Protein AF-A0A8R1I963-F1 (afdb_monomer_lite)

InterPro domains:
  IPR053345 Ankyrin repeat-containing protein [PTHR22956] (1-151)

Structure (mmCIF, N/CA/C/O backbone):
data_AF-A0A8R1I963-F1
#
_entry.id   AF-A0A8R1I963-F1
#
loop_
_atom_site.group_PDB
_atom_site.id
_atom_site.type_symbol
_atom_site.label_atom_id
_atom_site.label_alt_id
_atom_site.label_comp_id
_atom_site.label_asym_id
_atom_site.label_entity_id
_atom_site.label_seq_id
_atom_site.pdbx_PDB_ins_code
_atom_site.Cartn_x
_atom_site.Cartn_y
_atom_site.Cartn_z
_atom_site.occupancy
_atom_site.B_iso_or_equiv
_atom_site.auth_seq_id
_atom_site.auth_comp_id
_atom_site.auth_asym_id
_atom_site.auth_atom_id
_atom_site.pdbx_PDB_model_num
ATOM 1 N N . MET A 1 1 ? -21.607 6.131 21.211 1.00 64.56 1 MET A N 1
ATOM 2 C CA . MET A 1 1 ? -21.978 7.440 21.804 1.00 64.56 1 MET A CA 1
ATOM 3 C C . MET A 1 1 ? -23.465 7.519 22.152 1.00 64.56 1 MET A C 1
ATOM 5 O O . MET A 1 1 ? -23.766 7.861 23.284 1.00 64.56 1 MET A O 1
ATOM 9 N N . THR A 1 2 ? -24.387 7.130 21.260 1.00 87.00 2 THR A N 1
ATOM 10 C CA . THR A 1 2 ? -25.841 7.092 21.541 1.00 87.00 2 THR A CA 1
ATOM 11 C C . THR A 1 2 ? -26.214 6.287 22.790 1.00 87.00 2 THR A C 1
ATOM 13 O O . THR A 1 2 ? -27.033 6.740 23.583 1.00 87.00 2 THR A O 1
ATOM 16 N N . ASP A 1 3 ? -25.586 5.132 23.014 1.00 86.56 3 ASP A N 1
ATOM 17 C CA . ASP A 1 3 ? -25.866 4.320 24.205 1.00 86.56 3 ASP A CA 1
ATOM 18 C C . ASP A 1 3 ? -25.259 4.917 25.479 1.00 86.56 3 ASP A C 1
ATOM 20 O O . ASP A 1 3 ? -25.891 4.874 26.530 1.00 86.56 3 ASP A O 1
ATOM 24 N N . CYS A 1 4 ? -24.103 5.582 25.382 1.00 88.31 4 CYS A N 1
ATOM 25 C CA . CYS A 1 4 ? -23.518 6.327 26.500 1.00 88.31 4 CYS A CA 1
ATOM 26 C C . CYS A 1 4 ? -24.381 7.533 26.906 1.00 88.31 4 CYS A C 1
ATOM 28 O O . CYS A 1 4 ? -24.434 7.872 28.083 1.00 88.31 4 CYS A O 1
ATOM 30 N N . LEU A 1 5 ? -25.096 8.154 25.957 1.00 91.50 5 LEU A N 1
ATOM 31 C CA . LEU A 1 5 ? -26.067 9.215 26.259 1.00 91.50 5 LEU A CA 1
ATOM 32 C C . LEU A 1 5 ? -27.267 8.687 27.062 1.00 91.50 5 LEU A C 1
ATOM 34 O O . LEU A 1 5 ? -27.847 9.429 27.847 1.00 91.50 5 LEU A O 1
ATOM 38 N N . LYS A 1 6 ? -27.633 7.411 26.884 1.00 92.81 6 LYS A N 1
ATOM 39 C CA . LYS A 1 6 ? -28.704 6.749 27.649 1.00 92.81 6 LYS A CA 1
ATOM 40 C C . LYS A 1 6 ? -28.205 6.198 28.985 1.00 92.81 6 LYS A C 1
ATOM 42 O O . LYS A 1 6 ? -28.935 6.220 29.970 1.00 92.81 6 LYS A O 1
ATOM 47 N N . ASN A 1 7 ? -26.976 5.688 29.017 1.00 91.88 7 ASN A N 1
ATOM 48 C CA . ASN A 1 7 ? -26.329 5.163 30.210 1.00 91.88 7 ASN A CA 1
ATOM 49 C C . ASN A 1 7 ? -24.828 5.507 30.198 1.00 91.88 7 ASN A C 1
ATOM 51 O O . ASN A 1 7 ? -24.046 4.796 29.559 1.00 91.88 7 ASN A O 1
ATOM 55 N N . PRO A 1 8 ? -24.404 6.539 30.949 1.00 89.81 8 PRO A N 1
ATOM 56 C CA . PRO A 1 8 ? -23.014 6.990 30.969 1.00 89.81 8 PRO A CA 1
ATOM 57 C C . PRO A 1 8 ? -22.001 5.907 31.358 1.00 89.81 8 PRO A C 1
ATOM 59 O O . PRO A 1 8 ? -20.873 5.942 30.880 1.00 89.81 8 PRO A O 1
ATOM 62 N N . LYS A 1 9 ? -22.397 4.902 32.156 1.00 91.56 9 LYS A N 1
ATOM 63 C CA . LYS A 1 9 ? -21.509 3.799 32.572 1.00 91.56 9 LYS A CA 1
ATOM 64 C C . LYS A 1 9 ? -21.071 2.900 31.413 1.00 91.56 9 LYS A C 1
ATOM 66 O O . LYS A 1 9 ? -20.092 2.179 31.540 1.00 91.56 9 LYS A O 1
ATOM 71 N N . LEU A 1 10 ? -21.771 2.935 30.274 1.00 89.69 10 LEU A N 1
ATOM 72 C CA . LEU A 1 10 ? -21.384 2.166 29.087 1.00 89.69 10 LEU A CA 1
ATOM 73 C C . LEU A 1 10 ? -20.101 2.680 28.428 1.00 89.69 10 LEU A C 1
ATOM 75 O O . LEU A 1 10 ? -19.555 1.983 27.579 1.00 89.69 10 LEU A O 1
ATOM 79 N N . ILE A 1 11 ? -19.588 3.847 28.835 1.00 88.00 11 ILE A N 1
ATOM 80 C CA . ILE A 1 11 ? -18.267 4.307 28.398 1.00 88.00 11 ILE A CA 1
ATOM 81 C C . ILE A 1 11 ? -17.142 3.362 28.845 1.00 88.00 11 ILE A C 1
ATOM 83 O O . ILE A 1 11 ? -16.167 3.215 28.125 1.00 88.00 11 ILE A O 1
ATOM 87 N N . GLU A 1 12 ? -17.310 2.662 29.972 1.00 88.56 12 GLU A N 1
ATOM 88 C CA . GLU A 1 12 ? -16.360 1.647 30.463 1.00 88.56 12 GLU A CA 1
ATOM 89 C C . GLU A 1 12 ? -16.416 0.339 29.654 1.00 88.56 12 GLU A C 1
ATOM 91 O O . GLU A 1 12 ? -15.662 -0.591 29.918 1.00 88.56 12 GLU A O 1
ATOM 96 N N . LYS A 1 13 ? -17.341 0.243 28.691 1.00 87.88 13 LYS A N 1
ATOM 97 C CA . LYS A 1 13 ? -17.562 -0.918 27.820 1.00 87.88 13 LYS A CA 1
ATOM 98 C C . LYS A 1 13 ? -17.415 -0.551 26.343 1.00 87.88 13 LYS A C 1
ATOM 100 O O . LYS A 1 13 ? -18.093 -1.128 25.488 1.00 87.88 13 LYS A O 1
ATOM 105 N N . ASP A 1 14 ? -16.577 0.439 26.052 1.00 83.00 14 ASP A N 1
ATOM 106 C CA . ASP A 1 14 ? -16.308 0.924 24.699 1.00 83.00 14 ASP A CA 1
ATOM 107 C C . ASP A 1 14 ? -15.774 -0.181 23.770 1.00 83.00 14 ASP A C 1
ATOM 109 O O . ASP A 1 14 ? -16.100 -0.187 22.583 1.00 83.00 14 ASP A O 1
ATOM 113 N N . GLU A 1 15 ? -15.061 -1.166 24.323 1.00 83.69 15 GLU A N 1
ATOM 114 C CA . G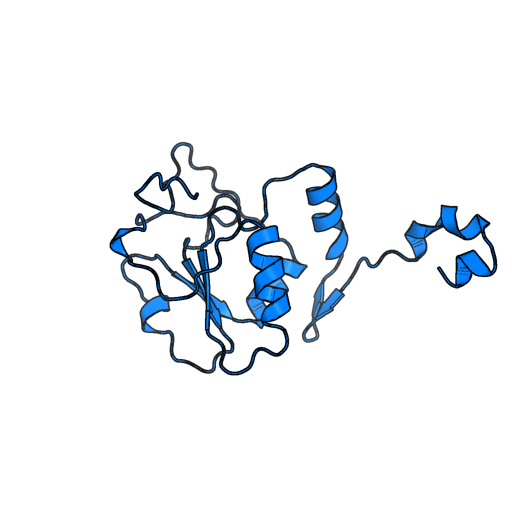LU A 1 15 ? -14.590 -2.370 23.631 1.00 83.69 15 GLU A CA 1
ATOM 115 C C . GLU A 1 15 ? -15.693 -3.107 22.855 1.00 83.69 15 GLU A C 1
ATOM 117 O O . GLU A 1 15 ? -15.449 -3.579 21.748 1.00 83.69 15 GLU A O 1
ATOM 122 N N . ASN A 1 16 ? -16.937 -3.116 23.351 1.00 85.38 16 ASN A N 1
ATOM 123 C CA . ASN A 1 16 ? -18.062 -3.782 22.679 1.00 85.38 16 ASN A CA 1
ATOM 124 C C . ASN A 1 16 ? -18.495 -3.092 21.377 1.00 85.38 16 ASN A C 1
ATOM 126 O O . ASN A 1 16 ? -19.251 -3.665 20.595 1.00 85.38 16 ASN A O 1
ATOM 130 N N . TYR A 1 17 ? -18.056 -1.853 21.158 1.00 86.00 17 TYR A N 1
ATOM 131 C CA . TYR A 1 17 ? -18.375 -1.058 19.974 1.00 86.00 17 TYR A CA 1
ATOM 132 C C . TYR A 1 17 ? -17.184 -0.936 19.021 1.00 86.00 17 TYR A C 1
ATOM 134 O O . TYR A 1 17 ? -17.274 -0.230 18.013 1.00 86.00 17 TYR A O 1
ATOM 142 N N . GLN A 1 18 ? -16.064 -1.598 19.324 1.00 85.25 18 GLN A N 1
ATOM 143 C CA . GLN A 1 18 ? -14.893 -1.565 18.466 1.00 85.25 18 GLN A CA 1
ATOM 144 C C . GLN A 1 18 ? -15.147 -2.351 17.179 1.00 85.25 18 GLN A C 1
ATOM 146 O O . GLN A 1 18 ? -15.616 -3.490 17.168 1.00 85.25 18 GLN A O 1
ATOM 151 N N . VAL A 1 19 ? -14.808 -1.726 16.053 1.00 90.62 19 VAL A N 1
ATOM 152 C CA . VAL A 1 19 ? -14.792 -2.409 14.762 1.00 90.62 19 VAL A CA 1
ATOM 153 C C . VAL A 1 19 ? -13.535 -3.269 14.713 1.00 90.62 19 VAL A C 1
ATOM 155 O O . VAL A 1 19 ? -12.426 -2.745 14.747 1.00 90.62 19 VAL A O 1
ATOM 158 N N . HIS A 1 20 ? -13.705 -4.585 14.611 1.00 90.06 20 HIS A N 1
ATOM 159 C CA . HIS A 1 20 ? -12.583 -5.521 14.476 1.00 90.06 20 HIS A CA 1
ATOM 160 C C . HIS A 1 20 ? -12.428 -6.045 13.050 1.00 90.06 20 HIS A C 1
ATOM 162 O O . HIS A 1 20 ? -11.309 -6.187 12.561 1.00 90.06 20 HIS A O 1
ATOM 168 N N . HIS A 1 21 ? -13.541 -6.324 12.374 1.00 94.25 21 HIS A N 1
ATOM 169 C CA . HIS A 1 21 ? -13.562 -6.935 11.048 1.00 94.25 21 HIS A CA 1
ATOM 170 C C . HIS A 1 21 ? -14.104 -5.946 10.022 1.00 94.25 21 HIS A C 1
ATOM 172 O O . HIS A 1 21 ? -15.030 -5.189 10.311 1.00 94.25 21 HIS A O 1
ATOM 178 N N . VAL A 1 22 ? -13.557 -5.983 8.810 1.00 96.00 22 VAL A N 1
ATOM 179 C CA . VAL A 1 22 ? -14.008 -5.139 7.700 1.00 96.00 22 VAL A CA 1
ATOM 180 C C . VAL A 1 22 ? -14.374 -6.039 6.530 1.00 96.00 22 VAL A C 1
ATOM 182 O O . VAL A 1 22 ? -13.594 -6.906 6.145 1.00 96.00 22 VAL A O 1
ATOM 185 N N . LYS A 1 23 ? -15.568 -5.855 5.960 1.00 96.75 23 LYS A N 1
ATOM 186 C CA . LYS A 1 23 ? -15.964 -6.529 4.720 1.00 96.75 23 LYS A CA 1
ATOM 187 C C . LYS A 1 23 ? -15.705 -5.595 3.545 1.00 96.75 23 LYS A C 1
ATOM 189 O O . LYS A 1 23 ? -16.280 -4.513 3.491 1.00 96.75 23 LYS A O 1
ATOM 194 N N . TYR A 1 24 ? -14.875 -6.027 2.604 1.00 95.19 24 TYR A N 1
ATOM 195 C CA . TYR A 1 24 ? -14.543 -5.274 1.399 1.00 95.19 24 TYR A CA 1
ATOM 196 C C . TYR A 1 24 ? -14.493 -6.214 0.194 1.00 95.19 24 TYR A C 1
ATOM 198 O O . TYR A 1 24 ? -13.932 -7.303 0.284 1.00 95.19 24 TYR A O 1
ATOM 206 N N . ASN A 1 25 ? -15.122 -5.811 -0.913 1.00 93.38 25 ASN A N 1
ATOM 207 C CA . ASN A 1 25 ? -15.207 -6.589 -2.154 1.00 93.38 25 ASN A CA 1
ATOM 208 C C . ASN A 1 25 ? -15.594 -8.072 -1.942 1.00 93.38 25 ASN A C 1
ATOM 210 O O . ASN A 1 25 ? -14.951 -8.990 -2.439 1.00 93.38 25 ASN A O 1
ATOM 214 N N . GLY A 1 26 ? -16.608 -8.322 -1.105 1.00 95.81 26 GLY A N 1
ATOM 215 C CA . GLY A 1 26 ? -17.071 -9.678 -0.778 1.00 95.81 26 GLY A CA 1
ATOM 216 C C . GLY A 1 26 ? -16.206 -10.454 0.227 1.00 95.81 26 GLY A C 1
ATOM 217 O O . GLY A 1 26 ? -16.695 -11.431 0.791 1.00 95.81 26 GLY A O 1
ATOM 218 N N . VAL A 1 27 ? -14.992 -9.993 0.533 1.00 96.50 27 VAL A N 1
ATOM 219 C CA . VAL A 1 27 ? -14.045 -10.643 1.452 1.00 96.50 27 VAL A CA 1
ATOM 220 C C . VAL A 1 27 ? -14.167 -10.057 2.861 1.00 96.50 27 VAL A C 1
ATOM 222 O O . VAL A 1 27 ? -14.235 -8.839 3.039 1.00 96.50 27 VAL A O 1
ATOM 225 N N . LEU A 1 28 ? -14.207 -10.923 3.878 1.00 97.19 28 LEU A N 1
ATOM 226 C CA . LEU A 1 28 ? -14.174 -10.525 5.288 1.00 97.19 28 LEU A CA 1
ATOM 227 C C . LEU A 1 28 ? -12.726 -10.513 5.792 1.00 97.19 28 LEU A C 1
ATOM 229 O O . LEU A 1 28 ? -12.148 -11.564 6.056 1.00 97.19 28 LEU A O 1
ATOM 233 N N . TYR A 1 29 ? -12.168 -9.322 5.978 1.00 97.00 29 TYR A N 1
ATOM 234 C CA . TYR A 1 29 ? -10.846 -9.120 6.560 1.00 97.00 29 TYR A CA 1
ATOM 235 C C . TYR A 1 29 ? -10.961 -9.183 8.075 1.00 97.00 29 TYR A C 1
ATOM 237 O O . TYR A 1 29 ? -11.473 -8.264 8.728 1.00 97.00 29 TYR A O 1
ATOM 245 N N . GLN A 1 30 ? -10.546 -10.316 8.636 1.00 94.25 30 GLN A N 1
ATOM 246 C CA . GLN A 1 30 ? -10.623 -10.514 10.068 1.00 94.25 30 GLN A CA 1
ATOM 247 C C . GLN A 1 30 ? -9.564 -9.688 10.787 1.00 94.25 30 GLN A C 1
ATOM 249 O O . GLN A 1 30 ? -8.409 -9.678 10.378 1.00 94.25 30 GLN A O 1
ATOM 254 N N . ASN A 1 31 ? -9.958 -9.037 11.885 1.00 91.56 31 ASN A N 1
ATOM 255 C CA . ASN A 1 31 ? -9.039 -8.271 12.715 1.00 91.56 31 ASN A CA 1
ATOM 256 C C . ASN A 1 31 ? -8.279 -7.175 11.936 1.00 91.56 31 ASN A C 1
ATOM 258 O O . ASN A 1 31 ? -7.123 -6.905 12.230 1.00 91.56 31 ASN A O 1
ATOM 262 N N . ALA A 1 32 ? -8.917 -6.540 10.949 1.00 95.19 32 ALA A N 1
ATOM 263 C CA . ALA A 1 32 ? -8.291 -5.531 10.094 1.00 95.19 32 ALA A CA 1
ATOM 264 C C . ALA A 1 32 ? -7.862 -4.266 10.864 1.00 95.19 32 ALA A C 1
ATOM 266 O O . ALA A 1 32 ? -6.932 -3.582 10.458 1.00 95.19 32 ALA A O 1
ATOM 267 N N . VAL A 1 33 ? -8.514 -3.941 11.987 1.00 93.69 33 VAL A N 1
ATOM 268 C CA . VAL A 1 33 ? -8.281 -2.678 12.719 1.00 93.69 33 VAL A CA 1
ATOM 269 C C . VAL A 1 33 ? -7.180 -2.796 13.780 1.00 93.69 33 VAL A C 1
ATOM 271 O O . VAL A 1 33 ? -6.343 -1.905 13.916 1.00 93.69 33 VAL A O 1
ATOM 274 N N . LEU A 1 34 ? -7.136 -3.902 14.528 1.00 92.38 34 LEU A N 1
ATOM 275 C CA . LEU A 1 34 ? -6.223 -4.058 15.667 1.00 92.38 34 LEU A CA 1
ATOM 276 C C . LEU A 1 34 ? -4.727 -3.948 15.304 1.00 92.38 34 LEU A C 1
ATOM 278 O O . LEU A 1 34 ? -3.995 -3.332 16.083 1.00 92.38 34 LEU A O 1
ATOM 282 N N . PRO A 1 35 ? -4.230 -4.499 14.173 1.00 94.00 35 PRO A N 1
ATOM 283 C CA . PRO A 1 35 ? -2.840 -4.334 13.755 1.00 94.00 35 PRO A CA 1
ATOM 284 C C . PRO A 1 35 ? -2.453 -2.865 13.580 1.00 94.00 35 PRO A C 1
ATOM 286 O O . PRO A 1 35 ? -1.385 -2.462 14.040 1.00 94.00 35 PRO A O 1
ATOM 289 N N . TRP A 1 36 ? -3.337 -2.051 12.994 1.00 94.44 36 TRP A N 1
ATOM 290 C CA . TRP A 1 36 ? -3.125 -0.611 12.849 1.00 94.44 36 TRP A CA 1
ATOM 291 C C . TRP A 1 36 ? -3.098 0.098 14.198 1.00 94.44 36 TRP A C 1
ATOM 293 O O . TRP A 1 36 ? -2.153 0.834 14.474 1.00 94.44 36 TRP A O 1
ATOM 303 N N . THR A 1 37 ? -4.067 -0.174 15.078 1.00 91.75 37 THR A N 1
ATOM 304 C CA . THR A 1 37 ? -4.102 0.413 16.428 1.00 91.75 37 THR A CA 1
ATOM 305 C C . THR A 1 37 ? -2.835 0.085 17.217 1.00 91.75 37 THR A C 1
ATOM 307 O O . THR A 1 37 ? -2.244 0.963 17.839 1.00 91.75 37 THR A O 1
ATOM 310 N N . ARG A 1 38 ? -2.364 -1.167 17.150 1.00 92.88 38 ARG A N 1
ATOM 311 C CA . ARG A 1 38 ? -1.118 -1.596 17.802 1.00 92.88 38 ARG A CA 1
ATOM 312 C C . ARG A 1 38 ? 0.111 -0.918 17.206 1.00 92.88 38 ARG A C 1
ATOM 314 O O . ARG A 1 38 ? 0.994 -0.528 17.964 1.00 92.88 38 ARG A O 1
ATOM 321 N N . ALA A 1 39 ? 0.180 -0.789 15.882 1.00 93.81 39 ALA A N 1
ATOM 322 C CA . ALA A 1 39 ? 1.286 -0.113 15.211 1.00 93.81 39 ALA A CA 1
ATOM 323 C C . ALA A 1 39 ? 1.365 1.364 15.622 1.00 93.81 39 ALA A C 1
ATOM 325 O O . ALA A 1 39 ? 2.433 1.827 16.012 1.00 93.81 39 ALA A O 1
ATOM 326 N N . MET A 1 40 ? 0.228 2.067 15.629 1.00 90.62 40 MET A N 1
ATOM 327 C CA . MET A 1 40 ? 0.152 3.460 16.078 1.00 90.62 40 MET A CA 1
ATOM 328 C C . MET A 1 40 ? 0.532 3.605 17.555 1.00 90.62 40 MET A C 1
ATOM 330 O O . MET A 1 40 ? 1.369 4.436 17.889 1.00 90.62 40 MET A O 1
ATOM 334 N N . ALA A 1 41 ? -0.014 2.759 18.437 1.00 93.19 41 ALA A N 1
ATOM 335 C CA . ALA A 1 41 ? 0.273 2.809 19.873 1.00 93.19 41 ALA A CA 1
ATOM 336 C C . ALA A 1 41 ? 1.752 2.550 20.206 1.00 93.19 41 ALA A C 1
ATOM 338 O O . ALA A 1 41 ? 2.260 3.061 21.200 1.00 93.19 41 ALA A O 1
ATOM 339 N N . LYS A 1 42 ? 2.447 1.758 19.382 1.00 94.81 42 LYS A N 1
ATOM 340 C CA . LYS A 1 42 ? 3.875 1.454 19.544 1.00 94.81 42 LYS A CA 1
ATOM 341 C C . LYS A 1 42 ? 4.803 2.441 18.832 1.00 94.81 42 LYS A C 1
ATOM 343 O O . LYS A 1 42 ? 6.011 2.247 18.899 1.00 94.81 42 LYS A O 1
ATOM 348 N N . GLY A 1 43 ? 4.269 3.442 18.125 1.00 91.62 43 GLY A N 1
ATOM 349 C CA . GLY A 1 43 ? 5.079 4.320 17.277 1.00 91.62 43 GLY A CA 1
ATOM 350 C C . GLY A 1 43 ? 5.865 3.539 16.219 1.00 91.62 43 GLY A C 1
ATOM 351 O O . GLY A 1 43 ? 7.031 3.832 15.972 1.00 91.62 43 GLY A O 1
ATOM 352 N N . ALA A 1 44 ? 5.259 2.488 15.656 1.00 94.44 44 ALA A N 1
ATOM 353 C CA . ALA A 1 44 ? 5.912 1.649 14.660 1.00 94.44 44 ALA A CA 1
ATOM 354 C C . ALA A 1 44 ? 6.264 2.451 13.398 1.00 94.44 44 ALA A C 1
ATOM 356 O O . ALA A 1 44 ? 5.605 3.442 13.076 1.00 94.44 44 ALA A O 1
ATOM 357 N N . MET A 1 45 ? 7.269 1.973 12.659 1.00 93.81 45 MET A N 1
ATOM 358 C CA . MET A 1 45 ? 7.651 2.537 11.365 1.00 93.81 45 MET A CA 1
ATOM 359 C C . MET A 1 45 ? 6.424 2.677 10.441 1.00 93.81 45 MET A C 1
ATOM 361 O O . MET A 1 45 ? 5.584 1.764 10.415 1.00 93.81 45 MET A O 1
ATOM 365 N N . PRO A 1 46 ? 6.308 3.789 9.687 1.00 95.69 46 PRO A N 1
ATOM 366 C CA . PRO A 1 46 ? 5.244 3.963 8.709 1.00 95.69 46 PRO A CA 1
ATOM 367 C C . PRO A 1 46 ? 5.187 2.786 7.731 1.00 95.69 46 PRO A C 1
ATOM 369 O O . PRO A 1 46 ? 6.210 2.337 7.223 1.00 95.69 46 PRO A O 1
ATOM 372 N N . TYR A 1 47 ? 3.981 2.266 7.501 1.00 97.38 47 TYR A N 1
ATOM 373 C CA . TYR A 1 47 ? 3.767 0.997 6.801 1.00 97.38 47 TYR A CA 1
ATOM 374 C C . TYR A 1 47 ? 4.339 0.980 5.376 1.00 97.38 47 TYR A C 1
ATOM 376 O O . TYR A 1 47 ? 4.928 -0.011 4.978 1.00 97.38 47 TYR A O 1
ATOM 384 N N . LEU A 1 48 ? 4.233 2.094 4.651 1.00 96.81 48 LEU A N 1
ATOM 385 C CA . LEU A 1 48 ? 4.703 2.257 3.274 1.00 96.81 48 LEU A CA 1
ATOM 386 C C . LEU A 1 48 ? 6.027 3.044 3.198 1.00 96.81 48 LEU A C 1
ATOM 388 O O . LEU A 1 48 ? 6.318 3.675 2.182 1.00 96.81 48 LEU A O 1
ATOM 392 N N . GLN A 1 49 ? 6.826 3.051 4.270 1.00 94.50 49 GLN A N 1
ATOM 393 C CA . GLN A 1 49 ? 8.128 3.720 4.282 1.00 94.50 49 GLN A CA 1
ATOM 394 C C . GLN A 1 49 ? 9.026 3.196 3.148 1.00 94.50 49 GLN A C 1
ATOM 396 O O . GLN A 1 49 ? 9.279 1.996 3.047 1.00 94.50 49 GLN A O 1
ATOM 401 N N . GLY A 1 50 ? 9.550 4.111 2.325 1.00 93.00 50 GLY A N 1
ATOM 402 C CA . GLY A 1 50 ? 10.409 3.778 1.180 1.00 93.00 50 GLY A CA 1
ATOM 403 C C . GLY A 1 50 ? 9.654 3.367 -0.090 1.00 93.00 50 GLY A C 1
ATOM 404 O O . GLY A 1 50 ? 10.290 2.961 -1.059 1.00 93.00 50 GLY A O 1
ATOM 405 N N . VAL A 1 51 ? 8.322 3.479 -0.098 1.00 96.81 51 VAL A N 1
ATOM 406 C CA . VAL A 1 51 ? 7.477 3.257 -1.277 1.00 96.81 51 VAL A CA 1
ATOM 407 C C . VAL A 1 51 ? 7.175 4.590 -1.969 1.00 96.81 51 VAL A C 1
ATOM 409 O O . VAL A 1 51 ? 6.812 5.573 -1.320 1.00 96.81 51 VAL A O 1
ATOM 412 N N . TYR A 1 52 ? 7.263 4.609 -3.297 1.00 97.38 52 TYR A N 1
ATOM 413 C CA . TYR A 1 52 ? 6.920 5.748 -4.147 1.00 97.38 52 TYR A CA 1
ATOM 414 C C . TYR A 1 52 ? 5.702 5.387 -4.987 1.00 97.38 52 TYR A C 1
ATOM 416 O O . TYR A 1 52 ? 5.777 4.501 -5.830 1.00 97.38 52 TYR A O 1
ATOM 424 N N . ILE A 1 53 ? 4.565 6.036 -4.753 1.00 97.75 53 ILE A N 1
ATOM 425 C CA . ILE A 1 53 ? 3.285 5.633 -5.338 1.00 97.75 53 ILE A CA 1
ATOM 426 C C . ILE A 1 53 ? 2.871 6.587 -6.446 1.00 97.75 53 ILE A C 1
ATOM 428 O O . ILE A 1 53 ? 2.703 7.777 -6.201 1.00 97.75 53 ILE A O 1
ATOM 432 N N . LEU A 1 54 ? 2.607 6.047 -7.631 1.00 96.12 54 LEU A N 1
ATOM 433 C CA . LEU A 1 54 ? 1.871 6.714 -8.696 1.00 96.12 54 LEU A CA 1
ATOM 434 C C . LEU A 1 54 ? 0.466 6.107 -8.795 1.00 96.12 54 LEU A C 1
ATOM 436 O O . LEU A 1 54 ? 0.311 4.891 -8.900 1.00 96.12 54 LEU A O 1
ATOM 440 N N . VAL A 1 55 ? -0.565 6.951 -8.784 1.00 95.50 55 VAL A N 1
ATOM 441 C CA . VAL A 1 55 ? -1.960 6.519 -8.962 1.00 95.50 55 VAL A CA 1
ATOM 442 C C . VAL A 1 55 ? -2.382 6.778 -10.405 1.00 95.50 55 VAL A C 1
ATOM 444 O O . VAL A 1 55 ? -2.372 7.918 -10.862 1.00 95.50 55 VAL A O 1
ATOM 447 N N . VAL A 1 56 ? -2.762 5.717 -11.114 1.00 94.12 56 VAL A N 1
ATOM 448 C CA . VAL A 1 56 ? -3.104 5.720 -12.540 1.00 94.12 56 VAL A CA 1
ATOM 449 C C . VAL A 1 56 ? -4.515 5.154 -12.706 1.00 94.12 56 VAL A C 1
ATOM 451 O O . VAL A 1 56 ? -4.706 3.959 -12.912 1.00 94.12 56 VAL A O 1
ATOM 454 N N . MET A 1 57 ? -5.521 6.018 -12.556 1.00 92.94 57 MET A N 1
ATOM 455 C CA . MET A 1 57 ? -6.941 5.648 -12.617 1.00 92.94 57 MET A CA 1
ATOM 456 C C . MET A 1 57 ? -7.730 6.699 -13.395 1.00 92.94 57 MET A C 1
ATOM 458 O O . MET A 1 57 ? -7.527 7.894 -13.182 1.00 92.94 57 MET A O 1
ATOM 462 N N . GLN A 1 58 ? -8.650 6.274 -14.264 1.00 87.81 58 GLN A N 1
ATOM 463 C CA . GLN A 1 58 ? -9.542 7.192 -14.979 1.00 87.81 58 GLN A CA 1
ATOM 464 C C . GLN A 1 58 ? -10.646 7.726 -14.064 1.00 87.81 58 GLN A C 1
ATOM 466 O O . GLN A 1 58 ? -10.991 8.903 -14.139 1.00 87.81 58 GLN A O 1
ATOM 471 N N . ASN A 1 59 ? -11.185 6.875 -13.185 1.00 85.69 59 ASN A N 1
ATOM 472 C CA . ASN A 1 59 ? -12.272 7.231 -12.276 1.00 85.69 59 ASN A CA 1
ATOM 473 C C . ASN A 1 59 ? -11.954 6.786 -10.843 1.00 85.69 59 ASN A C 1
ATOM 475 O O . ASN A 1 59 ? -12.185 5.639 -10.482 1.00 85.69 59 ASN A O 1
ATOM 479 N N . CYS A 1 60 ? -11.491 7.714 -10.001 1.00 89.56 60 CYS A N 1
ATOM 480 C CA . CYS A 1 60 ? -11.247 7.460 -8.578 1.00 89.56 60 CYS A CA 1
ATOM 481 C C . CYS A 1 60 ? -12.032 8.457 -7.712 1.00 89.56 60 CYS A C 1
ATOM 483 O O . CYS A 1 60 ? -11.572 9.564 -7.424 1.00 89.56 60 CYS A O 1
ATOM 485 N N . SER A 1 61 ? -13.234 8.066 -7.276 1.00 91.38 61 SER A N 1
ATOM 486 C CA . SER A 1 61 ? -14.150 8.931 -6.505 1.00 91.38 61 SER A CA 1
ATOM 487 C C . SER A 1 61 ? -13.607 9.352 -5.135 1.00 91.38 61 SER A C 1
ATOM 489 O O . SER A 1 61 ? -14.095 10.308 -4.537 1.00 91.38 61 SER A O 1
ATOM 491 N N . TYR A 1 62 ? -12.582 8.659 -4.644 1.00 91.00 62 TYR A N 1
ATOM 492 C CA . TYR A 1 62 ? -11.950 8.891 -3.350 1.00 91.00 62 TYR A CA 1
ATOM 493 C C . TYR A 1 62 ? -10.459 9.241 -3.489 1.00 91.00 62 TYR A C 1
ATOM 495 O O . TYR A 1 62 ? -9.694 9.093 -2.534 1.00 91.00 62 TYR A O 1
ATOM 503 N N . PHE A 1 63 ? -10.031 9.757 -4.647 1.00 91.06 63 PHE A N 1
ATOM 504 C CA . PHE A 1 63 ? -8.641 10.157 -4.887 1.00 91.06 63 PHE A CA 1
ATOM 505 C C . PHE A 1 63 ? -8.100 11.102 -3.804 1.00 91.06 63 PHE A C 1
ATOM 507 O O . PHE A 1 63 ? -7.014 10.883 -3.274 1.00 91.06 63 PHE A O 1
ATOM 514 N N . THR A 1 64 ? -8.888 12.094 -3.376 1.00 92.56 64 THR A N 1
ATOM 515 C CA . THR A 1 64 ? -8.513 13.005 -2.280 1.00 92.56 64 THR A CA 1
ATOM 516 C C . THR A 1 64 ? -8.207 12.258 -0.978 1.00 92.56 64 THR A C 1
ATOM 518 O O . THR A 1 64 ? -7.329 12.661 -0.217 1.00 92.56 64 THR A O 1
ATOM 521 N N . THR A 1 65 ? -8.894 11.148 -0.711 1.00 93.50 65 THR A N 1
ATOM 522 C CA . THR A 1 65 ? -8.612 10.292 0.445 1.00 93.50 65 THR A CA 1
ATOM 523 C C . THR A 1 65 ? -7.269 9.583 0.282 1.00 93.50 65 THR A C 1
ATOM 525 O O . THR A 1 65 ? -6.472 9.595 1.218 1.00 93.50 65 THR A O 1
ATOM 528 N N . LEU A 1 66 ? -6.970 9.032 -0.902 1.00 91.44 66 LEU A N 1
ATOM 529 C CA . LEU A 1 66 ? -5.673 8.401 -1.187 1.00 91.44 66 LEU A CA 1
ATOM 530 C C . LEU A 1 66 ? -4.513 9.387 -1.032 1.00 91.44 66 LEU A C 1
ATOM 532 O O . LEU A 1 66 ? -3.546 9.070 -0.342 1.00 91.44 66 LEU A O 1
ATOM 536 N N . VAL A 1 67 ? -4.651 10.600 -1.577 1.00 91.88 67 VAL A N 1
ATOM 537 C CA . VAL A 1 67 ? -3.649 11.676 -1.465 1.00 91.88 67 VAL A CA 1
ATOM 538 C C . VAL A 1 67 ? -3.319 12.002 -0.007 1.00 91.88 67 VAL A C 1
ATOM 540 O O . VAL A 1 67 ? -2.184 12.333 0.312 1.00 91.88 67 VAL A O 1
ATOM 543 N N . ASN A 1 68 ? -4.293 11.871 0.895 1.00 93.62 68 ASN A N 1
ATOM 544 C CA . ASN A 1 68 ? -4.098 12.128 2.318 1.00 93.62 68 ASN A CA 1
ATOM 545 C C . ASN A 1 68 ? -3.585 10.912 3.101 1.00 93.62 68 ASN A C 1
ATOM 547 O O . ASN A 1 68 ? -2.892 11.086 4.102 1.00 93.62 68 ASN A O 1
ATOM 551 N N . ILE A 1 69 ? -3.961 9.691 2.708 1.00 94.38 69 ILE A N 1
ATOM 552 C CA . ILE A 1 69 ? -3.585 8.464 3.424 1.00 94.38 69 ILE A CA 1
ATOM 553 C C . ILE A 1 69 ? -2.172 8.020 3.050 1.00 94.38 69 ILE A C 1
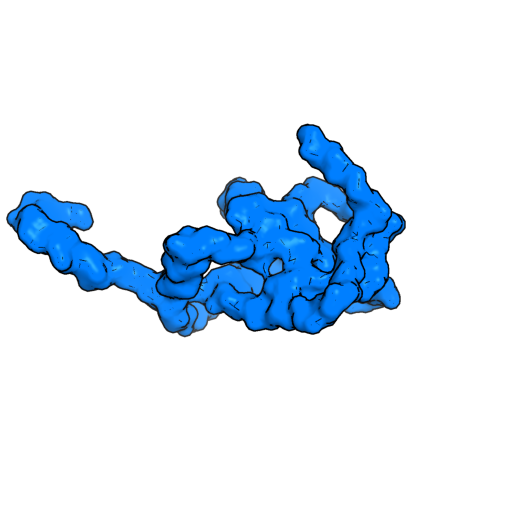ATOM 555 O O . ILE A 1 69 ? -1.404 7.678 3.943 1.00 94.38 69 ILE A O 1
ATOM 559 N N . ILE A 1 70 ? -1.810 8.057 1.765 1.00 95.88 70 ILE A N 1
ATOM 560 C CA . ILE A 1 70 ? -0.516 7.565 1.265 1.00 95.88 70 ILE A CA 1
ATOM 561 C C . ILE A 1 70 ? 0.669 8.214 2.012 1.00 95.88 70 ILE A C 1
ATOM 563 O O . ILE A 1 70 ? 1.465 7.468 2.591 1.00 95.88 70 ILE A O 1
ATOM 567 N N . PRO A 1 71 ? 0.751 9.556 2.144 1.00 96.00 71 PRO A N 1
ATOM 568 C CA . PRO A 1 71 ? 1.831 10.195 2.899 1.00 96.00 71 PRO A CA 1
ATOM 569 C C . PRO A 1 71 ? 1.793 9.891 4.398 1.00 96.00 71 PRO A C 1
ATOM 571 O O . PRO A 1 71 ? 2.836 9.715 5.021 1.00 96.00 71 PRO A O 1
ATOM 574 N N . LYS A 1 72 ? 0.600 9.761 4.998 1.00 94.56 72 LYS A N 1
ATOM 575 C CA . LYS A 1 72 ? 0.459 9.383 6.420 1.00 94.56 72 LYS A CA 1
ATOM 576 C C . LYS A 1 72 ? 0.948 7.965 6.704 1.00 94.56 72 LYS A C 1
ATOM 578 O O . LYS A 1 72 ? 1.306 7.660 7.837 1.00 94.56 72 LYS A O 1
ATOM 583 N N . LEU A 1 73 ? 0.953 7.108 5.688 1.00 96.00 73 LEU A N 1
ATOM 584 C CA . LEU A 1 73 ? 1.522 5.770 5.754 1.00 96.00 73 LEU A CA 1
ATOM 585 C C . LEU A 1 73 ? 3.025 5.744 5.434 1.00 96.00 73 LEU A C 1
ATOM 587 O O . LEU A 1 73 ? 3.616 4.674 5.530 1.00 96.00 73 LEU A O 1
ATOM 591 N N . GLY A 1 74 ? 3.650 6.886 5.122 1.00 95.50 74 GLY A N 1
ATOM 592 C CA . GLY A 1 74 ? 5.095 7.029 4.900 1.00 95.50 74 GLY A CA 1
ATOM 593 C C . GLY A 1 74 ? 5.558 6.893 3.451 1.00 95.50 74 GLY A C 1
ATOM 594 O O . GLY A 1 74 ? 6.758 6.947 3.198 1.00 95.50 74 GLY A O 1
ATOM 595 N N . ALA A 1 75 ? 4.632 6.727 2.506 1.00 97.25 75 ALA A N 1
ATOM 596 C CA . ALA A 1 75 ? 4.961 6.696 1.088 1.00 97.25 75 ALA A CA 1
ATOM 597 C C . ALA A 1 75 ? 5.067 8.105 0.495 1.00 97.25 75 ALA A C 1
ATOM 599 O O . ALA A 1 75 ? 4.372 9.034 0.914 1.00 97.25 75 ALA A O 1
ATOM 600 N N . VAL A 1 76 ? 5.876 8.241 -0.552 1.00 96.25 76 VAL A N 1
ATOM 601 C CA . VAL A 1 76 ? 5.926 9.450 -1.379 1.00 96.25 76 VAL A CA 1
ATOM 602 C C . VAL A 1 76 ? 4.886 9.320 -2.484 1.00 96.25 76 VAL A C 1
ATOM 604 O O . VAL A 1 76 ? 4.959 8.405 -3.301 1.00 96.25 76 VAL A O 1
ATOM 607 N N . LEU A 1 77 ? 3.914 10.232 -2.531 1.00 96.19 77 LEU A N 1
ATOM 608 C CA . LEU A 1 77 ? 2.975 10.298 -3.648 1.00 96.19 77 LEU A CA 1
ATOM 609 C C . LEU A 1 77 ? 3.625 11.031 -4.827 1.00 96.19 77 LEU A C 1
ATOM 611 O O . LEU A 1 77 ? 3.958 12.210 -4.729 1.00 96.19 77 LEU A O 1
ATOM 615 N N . LEU A 1 78 ? 3.760 10.336 -5.948 1.00 95.19 78 LEU A N 1
ATOM 616 C CA . LEU A 1 78 ? 4.253 10.869 -7.207 1.00 95.19 78 LEU A CA 1
ATOM 617 C C . LEU A 1 78 ? 3.100 11.502 -7.993 1.00 95.19 78 LEU A C 1
ATOM 619 O O . LEU A 1 78 ? 2.042 10.898 -8.167 1.00 95.19 78 LEU A O 1
ATOM 623 N N . THR A 1 79 ? 3.308 12.719 -8.492 1.00 90.56 79 THR A N 1
ATOM 624 C CA . THR A 1 79 ? 2.342 13.419 -9.357 1.00 90.56 79 THR A CA 1
ATOM 625 C C . THR A 1 79 ? 2.506 13.054 -10.832 1.00 90.56 79 THR A C 1
ATOM 627 O O . THR A 1 79 ? 1.564 13.191 -11.610 1.00 90.56 79 THR A O 1
ATOM 630 N N . THR A 1 80 ? 3.690 12.577 -11.216 1.00 90.88 80 THR A N 1
ATOM 631 C CA . THR A 1 80 ? 4.044 12.132 -12.568 1.00 90.88 80 THR A CA 1
ATOM 632 C C . THR A 1 80 ? 4.985 10.932 -12.496 1.00 90.88 80 THR A C 1
ATOM 634 O O . THR A 1 80 ? 5.548 10.635 -11.441 1.00 90.88 80 THR A O 1
ATOM 637 N N . MET A 1 81 ? 5.186 10.246 -13.625 1.00 89.75 81 MET A N 1
ATOM 638 C CA . MET A 1 81 ? 6.221 9.213 -13.718 1.00 89.75 81 MET A CA 1
ATOM 639 C C . MET A 1 81 ? 7.594 9.807 -13.364 1.00 89.75 81 MET A C 1
ATOM 641 O O . MET A 1 81 ? 7.938 10.872 -13.888 1.00 89.75 81 MET A O 1
ATOM 645 N N . PRO A 1 82 ? 8.367 9.156 -12.480 1.00 88.19 82 PRO A N 1
ATOM 646 C CA . PRO A 1 82 ? 9.657 9.670 -12.056 1.00 88.19 82 PRO A CA 1
ATOM 647 C C . PRO A 1 82 ? 10.745 9.363 -13.093 1.00 88.19 82 PRO A C 1
ATOM 649 O O . PRO A 1 82 ? 10.590 8.478 -13.938 1.00 88.19 82 PRO A O 1
ATOM 652 N N . SER A 1 83 ? 11.878 10.063 -12.995 1.00 88.50 83 SER A N 1
ATOM 653 C CA . SER A 1 83 ? 13.083 9.677 -13.733 1.00 88.50 83 SER A CA 1
ATOM 654 C C . SER A 1 83 ? 13.642 8.373 -13.166 1.00 88.50 83 SER A C 1
ATOM 656 O O . SER A 1 83 ? 13.920 8.283 -11.971 1.00 88.50 83 SER A O 1
ATOM 658 N N . LEU A 1 84 ? 13.828 7.364 -14.019 1.00 88.50 84 LEU A N 1
ATOM 659 C CA . LEU A 1 84 ? 14.329 6.053 -13.587 1.00 88.50 84 LEU A CA 1
ATOM 660 C C . LEU A 1 84 ? 15.791 6.103 -13.137 1.00 88.50 84 LEU A C 1
ATOM 662 O O . LEU A 1 84 ? 16.215 5.266 -12.350 1.00 88.50 84 LEU A O 1
ATOM 666 N N . GLU A 1 85 ? 16.550 7.100 -13.593 1.00 87.12 85 GLU A N 1
ATOM 667 C CA . GLU A 1 85 ? 17.954 7.303 -13.212 1.00 87.12 85 GLU A CA 1
ATOM 668 C C . GLU A 1 85 ? 18.116 7.671 -11.728 1.00 87.12 85 GLU A C 1
ATOM 670 O O . GLU A 1 85 ? 19.176 7.459 -11.139 1.00 87.12 85 GLU A O 1
ATOM 675 N N . THR A 1 86 ? 17.055 8.191 -11.103 1.00 89.19 86 THR A N 1
ATOM 676 C CA . THR A 1 86 ? 17.029 8.536 -9.676 1.00 89.19 86 THR A CA 1
ATOM 677 C C . THR A 1 86 ? 16.876 7.303 -8.784 1.00 89.19 86 THR A C 1
ATOM 679 O O . THR A 1 86 ? 17.128 7.390 -7.584 1.00 89.19 86 THR A O 1
ATOM 682 N N . PHE A 1 87 ? 16.475 6.156 -9.341 1.00 92.12 87 PHE A N 1
ATOM 683 C CA . PHE A 1 87 ? 16.180 4.949 -8.577 1.00 92.12 87 PHE A CA 1
ATOM 684 C C . PHE A 1 87 ? 17.276 3.897 -8.719 1.00 92.12 87 PHE A C 1
ATOM 686 O O . PHE A 1 87 ? 17.737 3.586 -9.818 1.00 92.12 87 PHE A O 1
ATOM 693 N N . ASN A 1 88 ? 17.672 3.307 -7.591 1.00 91.88 88 ASN A N 1
ATOM 694 C CA . ASN A 1 88 ? 18.654 2.231 -7.595 1.00 91.88 88 ASN A CA 1
ATOM 695 C C . ASN A 1 88 ? 17.988 0.889 -7.906 1.00 91.88 88 ASN A C 1
ATOM 697 O O . ASN A 1 88 ? 16.958 0.528 -7.334 1.00 91.88 88 ASN A O 1
ATOM 701 N N . LYS A 1 89 ? 18.625 0.110 -8.782 1.00 91.44 89 LYS A N 1
ATOM 702 C CA . LYS A 1 89 ? 18.194 -1.257 -9.093 1.00 91.44 89 LYS A CA 1
ATOM 703 C C . LYS A 1 89 ? 18.376 -2.160 -7.872 1.00 91.44 89 LYS A C 1
ATOM 705 O O . LYS A 1 89 ? 19.393 -2.068 -7.189 1.00 91.44 89 LYS A O 1
ATOM 710 N N . GLY A 1 90 ? 17.413 -3.049 -7.632 1.00 89.88 90 GLY A N 1
ATOM 711 C CA . GLY A 1 90 ? 17.429 -3.969 -6.488 1.00 89.88 90 GLY A CA 1
ATOM 712 C C . GLY A 1 90 ? 17.098 -3.317 -5.142 1.00 89.88 90 GLY A C 1
ATOM 713 O O . GLY A 1 90 ? 17.288 -3.941 -4.100 1.00 89.88 90 GLY A O 1
ATOM 714 N N . ALA A 1 91 ? 16.627 -2.068 -5.139 1.00 92.19 91 ALA A N 1
ATOM 715 C CA . ALA A 1 91 ? 16.072 -1.467 -3.937 1.00 92.19 91 ALA A CA 1
ATOM 716 C C . ALA A 1 91 ? 14.709 -2.082 -3.607 1.00 92.19 91 ALA A C 1
ATOM 718 O O . ALA A 1 91 ? 13.874 -2.253 -4.488 1.00 92.19 91 ALA A O 1
ATOM 719 N N . HIS A 1 92 ? 14.469 -2.359 -2.328 1.00 94.56 92 HIS A N 1
ATOM 720 C CA . HIS A 1 92 ? 13.212 -2.925 -1.845 1.00 94.56 92 HIS A CA 1
ATOM 721 C C . HIS A 1 92 ? 12.806 -2.238 -0.534 1.00 94.56 92 HIS A C 1
ATOM 723 O O . HIS A 1 92 ? 13.650 -2.126 0.365 1.00 94.56 92 HIS A O 1
ATOM 729 N N . PRO A 1 93 ? 11.549 -1.772 -0.387 1.00 95.06 93 PRO A N 1
ATOM 730 C CA . PRO A 1 93 ? 11.094 -1.127 0.840 1.00 95.06 93 PRO A CA 1
ATOM 731 C C . PRO A 1 93 ? 11.217 -2.059 2.050 1.00 95.06 93 PRO A C 1
ATOM 733 O O . PRO A 1 93 ? 10.930 -3.252 1.966 1.00 95.06 93 PRO A O 1
ATOM 736 N N . TYR A 1 94 ? 11.598 -1.511 3.205 1.00 94.12 94 TYR A N 1
ATOM 737 C CA . TYR A 1 94 ? 11.922 -2.326 4.380 1.00 94.12 94 TYR A CA 1
ATOM 738 C C . TYR A 1 94 ? 10.756 -3.192 4.872 1.00 94.12 94 TYR A C 1
ATOM 740 O O . TYR A 1 94 ? 10.992 -4.316 5.290 1.00 94.12 94 TYR A O 1
ATOM 748 N N . LEU A 1 95 ? 9.515 -2.697 4.836 1.00 96.06 95 LEU A N 1
ATOM 749 C CA . LEU A 1 95 ? 8.328 -3.457 5.261 1.00 96.06 95 LEU A CA 1
ATOM 750 C C . LEU A 1 95 ? 7.649 -4.232 4.117 1.00 96.06 95 LEU A C 1
ATOM 752 O O . LEU A 1 95 ? 6.658 -4.918 4.375 1.00 96.06 95 LEU A O 1
ATOM 756 N N . HIS A 1 96 ? 8.175 -4.105 2.892 1.00 96.62 96 HIS A N 1
ATOM 757 C CA . HIS A 1 96 ? 7.645 -4.699 1.665 1.00 96.62 96 HIS A CA 1
ATOM 758 C C . HIS A 1 96 ? 8.765 -5.293 0.795 1.00 96.62 96 HIS A C 1
ATOM 760 O O . HIS A 1 96 ? 8.943 -4.894 -0.355 1.00 96.62 96 HIS A O 1
ATOM 766 N N . ALA A 1 97 ? 9.567 -6.201 1.356 1.00 95.12 97 ALA A N 1
ATOM 767 C CA . ALA A 1 97 ? 10.821 -6.678 0.767 1.00 95.12 97 ALA A CA 1
ATOM 768 C C . ALA A 1 97 ? 10.669 -7.408 -0.579 1.00 95.12 97 ALA A C 1
ATOM 770 O O . ALA A 1 97 ? 11.596 -7.416 -1.382 1.00 95.12 97 ALA A O 1
ATOM 771 N N . SER A 1 98 ? 9.518 -8.026 -0.829 1.00 93.81 98 SER A N 1
ATOM 772 C CA . SER A 1 98 ? 9.177 -8.695 -2.090 1.00 93.81 98 SER A CA 1
ATOM 773 C C . SER A 1 98 ? 8.704 -7.730 -3.176 1.00 93.81 98 SER A C 1
ATOM 775 O O . SER A 1 98 ? 8.594 -8.129 -4.335 1.00 93.81 98 SER A O 1
ATOM 777 N N . ALA A 1 99 ? 8.425 -6.473 -2.824 1.00 95.50 99 ALA A N 1
ATOM 778 C CA . ALA A 1 99 ? 7.965 -5.451 -3.748 1.00 95.50 99 ALA A CA 1
ATOM 779 C C . ALA A 1 99 ? 9.120 -4.549 -4.198 1.00 95.50 99 ALA A C 1
ATOM 781 O O . ALA A 1 99 ? 10.055 -4.258 -3.453 1.00 95.50 99 ALA A O 1
ATOM 782 N N . ASN A 1 100 ? 9.019 -4.051 -5.423 1.00 95.81 100 ASN A N 1
ATOM 783 C CA . ASN A 1 100 ? 9.898 -3.014 -5.955 1.00 95.81 100 ASN A CA 1
ATOM 784 C C . ASN A 1 100 ? 9.457 -1.629 -5.431 1.00 95.81 100 ASN A C 1
ATOM 786 O O . ASN A 1 100 ? 8.313 -1.486 -4.982 1.00 95.81 100 ASN A O 1
ATOM 790 N N . PRO A 1 101 ? 10.317 -0.594 -5.468 1.00 95.38 101 PRO A N 1
ATOM 791 C CA . PRO A 1 101 ? 10.107 0.632 -4.701 1.00 95.38 101 PRO A CA 1
ATOM 792 C C . PRO A 1 101 ? 9.072 1.574 -5.326 1.00 95.38 101 PRO A C 1
ATOM 794 O O . PRO A 1 101 ? 8.472 2.368 -4.601 1.00 95.38 101 PRO A O 1
ATOM 797 N N . ILE A 1 102 ? 8.830 1.491 -6.640 1.00 97.25 102 ILE A N 1
ATOM 798 C CA . ILE A 1 102 ? 7.851 2.335 -7.333 1.00 97.25 102 ILE A CA 1
ATOM 799 C C . ILE A 1 102 ? 6.559 1.550 -7.526 1.00 97.25 102 ILE A C 1
ATOM 801 O O . ILE A 1 102 ? 6.522 0.568 -8.259 1.00 97.25 102 ILE A O 1
ATOM 805 N N . TRP A 1 103 ? 5.480 1.967 -6.877 1.00 97.88 103 TRP A N 1
ATOM 806 C CA . TRP A 1 103 ? 4.188 1.302 -6.973 1.00 97.88 103 TRP A CA 1
ATOM 807 C C . TRP A 1 103 ? 3.273 2.061 -7.921 1.00 97.88 103 TRP A C 1
ATOM 809 O O . TRP A 1 103 ? 3.032 3.253 -7.739 1.00 97.88 103 TRP A O 1
ATOM 819 N N . ILE A 1 104 ? 2.728 1.361 -8.911 1.00 97.50 104 ILE A N 1
ATOM 820 C CA . ILE A 1 104 ? 1.697 1.888 -9.802 1.00 97.50 104 ILE A CA 1
ATOM 821 C C . ILE A 1 104 ? 0.367 1.292 -9.362 1.00 97.50 104 ILE A C 1
ATOM 823 O O . ILE A 1 104 ? 0.121 0.104 -9.573 1.00 97.50 104 ILE A O 1
ATOM 827 N N . VAL A 1 105 ? -0.480 2.119 -8.746 1.00 96.94 105 VAL A N 1
ATOM 828 C CA . VAL A 1 105 ? -1.827 1.723 -8.319 1.00 96.94 105 VAL A CA 1
ATOM 829 C C . VAL A 1 105 ? -2.815 2.057 -9.431 1.00 96.94 105 VAL A C 1
ATOM 831 O O . VAL A 1 105 ? -2.928 3.225 -9.805 1.00 96.94 105 VAL A O 1
ATOM 834 N N . HIS A 1 106 ? -3.541 1.065 -9.948 1.00 95.56 106 HIS A N 1
ATOM 835 C CA . HIS A 1 106 ? -4.392 1.237 -11.133 1.00 95.56 106 HIS A CA 1
ATOM 836 C C . HIS A 1 106 ? -5.795 0.633 -11.012 1.00 95.56 106 HIS A C 1
ATOM 838 O O . HIS A 1 106 ? -6.045 -0.260 -10.209 1.00 95.56 106 HIS A O 1
ATOM 844 N N . ASP A 1 107 ? -6.713 1.098 -11.858 1.00 94.31 107 ASP A N 1
ATOM 845 C CA . ASP A 1 107 ? -8.113 0.642 -11.948 1.00 94.31 107 ASP A CA 1
ATOM 846 C C . ASP A 1 107 ? -8.350 -0.369 -13.092 1.00 94.31 107 ASP A C 1
ATOM 848 O O . ASP A 1 107 ? -9.487 -0.710 -13.407 1.00 94.31 107 ASP A O 1
ATOM 852 N N . ASN A 1 108 ? -7.269 -0.866 -13.707 1.00 92.44 108 ASN A N 1
ATOM 853 C CA . ASN A 1 108 ? -7.271 -1.761 -14.880 1.00 92.44 108 ASN A CA 1
ATOM 854 C C . ASN A 1 108 ? -7.786 -1.123 -16.184 1.00 92.44 108 ASN A C 1
ATOM 856 O O . ASN A 1 108 ? -8.091 -1.844 -17.132 1.00 92.44 108 ASN A O 1
ATOM 860 N N . THR A 1 109 ? -7.871 0.209 -16.267 1.00 92.75 109 THR A N 1
ATOM 861 C CA . THR A 1 109 ? -8.323 0.889 -17.496 1.00 92.75 109 THR A CA 1
ATOM 862 C C . THR A 1 109 ? -7.210 1.136 -18.517 1.00 92.75 109 THR A C 1
ATOM 864 O O . THR A 1 109 ? -7.506 1.392 -19.684 1.00 92.75 109 THR A O 1
ATOM 867 N N . LEU A 1 110 ? -5.941 1.067 -18.103 1.00 91.12 110 LEU A N 1
ATOM 868 C CA . LEU A 1 110 ? -4.770 1.348 -18.936 1.00 91.12 110 LEU A CA 1
ATOM 869 C C . LEU A 1 110 ? -3.846 0.130 -19.029 1.00 91.12 110 LEU A C 1
ATOM 871 O O . LEU A 1 110 ? -3.718 -0.634 -18.073 1.00 91.12 110 LEU A O 1
ATOM 875 N N . ASP A 1 111 ? -3.182 -0.025 -20.178 1.00 92.62 111 ASP A N 1
ATOM 876 C CA . ASP A 1 111 ? -2.143 -1.040 -20.370 1.00 92.62 111 ASP A CA 1
ATOM 877 C C . ASP A 1 111 ? -0.844 -0.617 -19.669 1.00 92.62 111 ASP A C 1
ATOM 879 O O . ASP A 1 111 ? -0.262 0.424 -19.975 1.00 92.62 111 ASP A O 1
ATOM 883 N N . LEU A 1 112 ? -0.398 -1.443 -18.722 1.00 94.00 112 LEU A N 1
ATOM 884 C CA . LEU A 1 112 ? 0.805 -1.232 -17.915 1.00 94.00 112 LEU A CA 1
ATOM 885 C C . LEU A 1 112 ? 1.867 -2.321 -18.149 1.00 94.00 112 LEU A C 1
ATOM 887 O O . LEU A 1 112 ? 2.805 -2.450 -17.360 1.00 94.00 112 LEU A O 1
ATOM 891 N N . SER A 1 113 ? 1.756 -3.089 -19.239 1.00 92.88 113 SER A N 1
ATOM 892 C CA . SER A 1 113 ? 2.645 -4.218 -19.551 1.00 92.88 113 SER A CA 1
ATOM 893 C C . SER A 1 113 ? 4.126 -3.823 -19.613 1.00 92.88 113 SER A C 1
ATOM 895 O O . SER A 1 113 ? 4.997 -4.615 -19.250 1.00 92.88 113 SER A O 1
ATOM 897 N N . ALA A 1 114 ? 4.425 -2.589 -20.030 1.00 91.25 114 ALA A N 1
ATOM 898 C CA . ALA A 1 114 ? 5.787 -2.055 -20.067 1.00 91.25 114 ALA A CA 1
ATOM 899 C C . ALA A 1 114 ? 6.427 -1.934 -18.671 1.00 91.25 114 ALA A C 1
ATOM 901 O O . ALA A 1 114 ? 7.637 -2.089 -18.543 1.00 91.25 114 ALA A O 1
ATOM 902 N N . TYR A 1 115 ? 5.626 -1.695 -17.628 1.00 92.44 115 TYR A N 1
ATOM 903 C CA . TYR A 1 115 ? 6.102 -1.565 -16.248 1.00 92.44 115 TYR A CA 1
ATOM 904 C C . TYR A 1 115 ? 6.162 -2.914 -15.534 1.00 92.44 115 TYR A C 1
ATOM 906 O O . TYR A 1 115 ? 7.072 -3.155 -14.749 1.00 92.44 115 TYR A O 1
ATOM 914 N N . GLN A 1 116 ? 5.228 -3.818 -15.840 1.00 89.31 116 GLN A N 1
ATOM 915 C CA . GLN A 1 116 ? 5.242 -5.188 -15.311 1.00 89.31 116 GLN A CA 1
ATOM 916 C C . GLN A 1 116 ? 6.485 -5.968 -15.763 1.00 89.31 116 GLN A C 1
ATOM 918 O O . GLN A 1 116 ? 7.014 -6.775 -15.005 1.00 89.31 116 GLN A O 1
ATOM 923 N N . ASN A 1 117 ? 6.955 -5.703 -16.985 1.00 88.12 117 ASN A N 1
ATOM 924 C CA . ASN A 1 117 ? 8.117 -6.357 -17.589 1.00 88.12 117 ASN A CA 1
ATOM 925 C C . ASN A 1 117 ? 9.368 -5.462 -17.598 1.00 88.12 117 ASN A C 1
ATOM 927 O O . ASN A 1 117 ? 10.258 -5.668 -18.425 1.00 88.12 117 ASN A O 1
ATOM 931 N N . ASP A 1 118 ? 9.431 -4.449 -16.726 1.00 88.44 118 ASP A N 1
ATOM 932 C CA . ASP A 1 118 ? 10.593 -3.564 -16.639 1.00 88.44 118 ASP A CA 1
ATOM 933 C C . ASP A 1 118 ? 11.865 -4.378 -16.329 1.00 88.44 118 ASP A C 1
ATOM 935 O O . ASP A 1 118 ? 11.932 -5.028 -15.281 1.00 88.44 118 ASP A O 1
ATOM 939 N N . PRO A 1 119 ? 12.900 -4.337 -17.193 1.00 87.38 119 PRO A N 1
ATOM 940 C CA . PRO A 1 119 ? 14.117 -5.128 -17.011 1.00 87.38 119 PRO A CA 1
ATOM 941 C C . PRO A 1 119 ? 14.929 -4.709 -15.781 1.00 87.38 119 PRO A C 1
ATOM 943 O O . PRO A 1 119 ? 15.810 -5.445 -15.342 1.00 87.38 119 PRO A O 1
ATOM 946 N N . ASN A 1 120 ? 14.672 -3.516 -15.240 1.00 87.31 120 ASN A N 1
ATOM 947 C CA . ASN A 1 120 ? 15.329 -3.027 -14.034 1.00 87.31 120 ASN A CA 1
ATOM 948 C C . ASN A 1 120 ? 14.588 -3.420 -12.750 1.0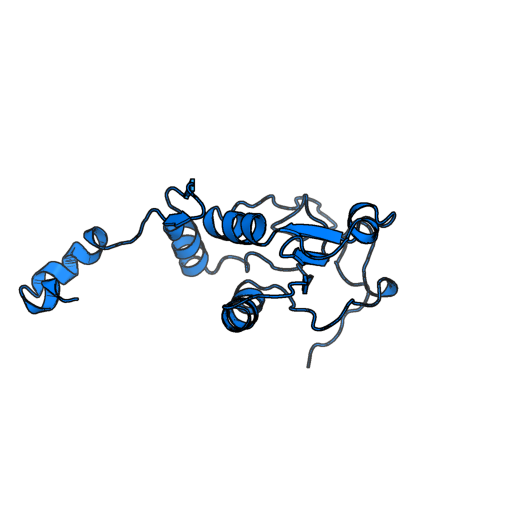0 87.31 120 ASN A C 1
ATOM 950 O O . ASN A 1 120 ? 15.114 -3.149 -11.670 1.00 87.31 120 ASN A O 1
ATOM 954 N N . HIS A 1 121 ? 13.413 -4.050 -12.869 1.00 89.81 121 HIS A N 1
ATOM 955 C CA . HIS A 1 121 ? 12.548 -4.435 -11.759 1.00 89.81 121 HIS A CA 1
ATOM 956 C C . HIS A 1 121 ? 12.333 -3.287 -10.760 1.00 89.81 121 HIS A C 1
ATOM 958 O O . HIS A 1 121 ? 12.491 -3.451 -9.556 1.00 89.81 121 HIS A O 1
ATOM 964 N N . LEU A 1 122 ? 12.000 -2.092 -11.253 1.00 94.12 122 LEU A N 1
ATOM 965 C CA . LEU A 1 122 ? 11.744 -0.920 -10.407 1.00 94.12 122 LEU A CA 1
ATOM 966 C C . LEU A 1 122 ? 10.276 -0.788 -9.994 1.00 94.12 122 LEU A C 1
ATOM 968 O O . LEU A 1 122 ? 9.966 -0.072 -9.039 1.00 94.12 122 LEU A O 1
ATOM 972 N N . PHE A 1 123 ? 9.375 -1.485 -10.687 1.00 96.50 123 PHE A N 1
ATOM 973 C CA . PHE A 1 123 ? 7.938 -1.293 -10.542 1.00 96.50 123 PHE A CA 1
ATOM 974 C C . PHE A 1 123 ? 7.233 -2.457 -9.856 1.00 96.50 123 PHE A C 1
ATOM 976 O O . PHE A 1 123 ? 7.473 -3.626 -10.154 1.00 96.50 123 PHE A O 1
ATOM 983 N N . THR A 1 124 ? 6.304 -2.109 -8.974 1.00 97.00 124 THR A N 1
ATOM 984 C CA . THR A 1 124 ? 5.250 -2.978 -8.457 1.00 97.00 124 THR A CA 1
ATOM 985 C C . THR A 1 124 ? 3.936 -2.472 -9.033 1.00 97.00 124 TH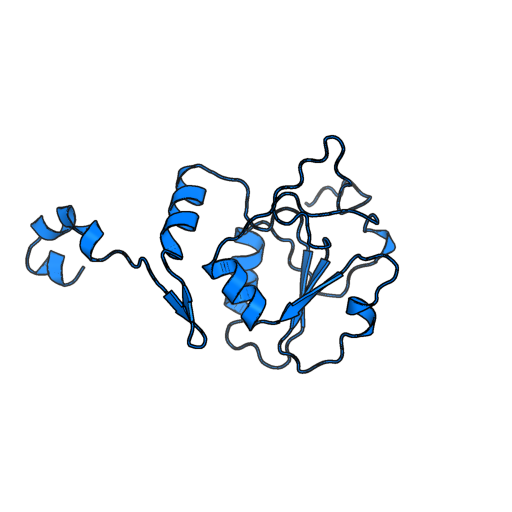R A C 1
ATOM 987 O O . THR A 1 124 ? 3.486 -1.378 -8.702 1.00 97.00 124 THR A O 1
ATOM 990 N N . VAL A 1 125 ? 3.320 -3.240 -9.924 1.00 97.19 125 VAL A N 1
ATOM 991 C CA . VAL A 1 125 ? 2.011 -2.900 -10.491 1.00 97.19 125 VAL A CA 1
ATOM 992 C C . VAL A 1 125 ? 0.945 -3.589 -9.646 1.00 97.19 125 VAL A C 1
ATOM 994 O O . VAL A 1 125 ? 0.990 -4.806 -9.488 1.00 97.19 125 VAL A O 1
ATOM 997 N N . ILE A 1 126 ? 0.034 -2.809 -9.064 1.00 97.25 126 ILE A N 1
ATOM 998 C CA . ILE A 1 126 ? -0.974 -3.293 -8.117 1.00 97.25 126 ILE A CA 1
ATOM 999 C C . ILE A 1 126 ? -2.337 -2.679 -8.438 1.00 97.25 126 ILE A C 1
ATOM 1001 O O . ILE A 1 126 ? -2.468 -1.466 -8.609 1.00 97.25 126 ILE A O 1
ATOM 1005 N N . SER A 1 127 ? -3.384 -3.497 -8.504 1.00 95.88 127 SER A N 1
ATOM 1006 C CA . SER A 1 127 ? -4.731 -2.969 -8.709 1.00 95.88 127 SER A CA 1
ATOM 1007 C C . SER A 1 127 ? -5.236 -2.231 -7.467 1.00 95.88 127 SER A C 1
ATOM 1009 O O . SER A 1 127 ? -4.811 -2.472 -6.336 1.00 95.88 127 SER A O 1
ATOM 1011 N N . GLU A 1 128 ? -6.217 -1.355 -7.657 1.00 94.62 128 GLU A N 1
ATOM 1012 C CA . GLU A 1 128 ? -6.943 -0.668 -6.588 1.00 94.62 128 GLU A CA 1
ATOM 1013 C C . GLU A 1 128 ? -7.429 -1.636 -5.498 1.00 94.62 128 GLU A C 1
ATOM 1015 O O . GLU A 1 128 ? -7.259 -1.403 -4.298 1.00 94.62 128 GLU A O 1
ATOM 1020 N N . GLN A 1 129 ? -8.023 -2.753 -5.927 1.00 94.44 129 GLN A N 1
ATOM 1021 C CA . GLN A 1 129 ? -8.586 -3.757 -5.033 1.00 94.44 129 GLN A CA 1
ATOM 1022 C C . GLN A 1 129 ? -7.498 -4.445 -4.213 1.00 94.44 129 GLN A C 1
ATOM 1024 O O . GLN A 1 129 ? -7.675 -4.632 -3.009 1.00 94.44 129 GLN A O 1
ATOM 1029 N N . GLU A 1 130 ? -6.372 -4.781 -4.841 1.00 96.25 130 GLU A N 1
ATOM 1030 C CA . GLU A 1 130 ? -5.220 -5.383 -4.169 1.00 96.25 130 GLU A CA 1
ATOM 1031 C C . GLU A 1 130 ? -4.559 -4.405 -3.200 1.00 96.25 130 GLU A C 1
ATOM 1033 O O . GLU A 1 130 ? -4.203 -4.803 -2.092 1.00 96.25 130 GLU A O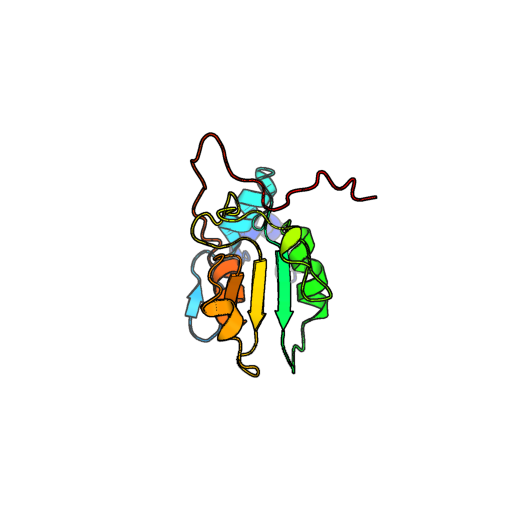 1
ATOM 1038 N N . PHE A 1 131 ? -4.458 -3.123 -3.560 1.00 96.00 131 PHE A N 1
ATOM 1039 C CA . PHE A 1 131 ? -3.909 -2.096 -2.679 1.00 96.00 131 PHE A CA 1
ATOM 1040 C C . PHE A 1 131 ? -4.777 -1.905 -1.429 1.00 96.00 131 PHE A C 1
ATOM 1042 O O . PHE A 1 131 ? -4.267 -1.919 -0.310 1.00 96.00 131 PHE A O 1
ATOM 1049 N N . ILE A 1 132 ? -6.104 -1.819 -1.576 1.00 95.06 132 ILE A N 1
ATOM 1050 C CA . ILE A 1 132 ? -7.013 -1.747 -0.420 1.00 95.06 132 ILE A CA 1
ATOM 1051 C C . ILE A 1 132 ? -6.936 -3.034 0.410 1.00 95.06 132 ILE A C 1
ATOM 1053 O O . ILE A 1 132 ? -6.866 -2.973 1.638 1.00 95.06 132 ILE A O 1
ATOM 1057 N N . ALA A 1 133 ? -6.896 -4.202 -0.235 1.00 96.56 133 ALA A N 1
ATOM 1058 C CA . ALA A 1 133 ? -6.736 -5.481 0.452 1.00 96.56 133 ALA A CA 1
ATOM 1059 C C . ALA A 1 133 ? -5.418 -5.561 1.237 1.00 96.56 133 ALA A C 1
ATOM 1061 O O . ALA A 1 133 ? -5.392 -6.111 2.338 1.00 96.56 133 ALA A O 1
ATOM 1062 N N . LEU A 1 134 ? -4.326 -5.013 0.700 1.00 95.94 134 LEU A N 1
ATOM 1063 C CA . LEU A 1 134 ? -3.043 -4.910 1.388 1.00 95.94 134 LEU A CA 1
ATOM 1064 C C . LEU A 1 134 ? -3.167 -4.045 2.648 1.00 95.94 134 LEU A C 1
ATOM 1066 O O . LEU A 1 134 ? -2.718 -4.463 3.713 1.00 95.94 134 LEU A O 1
ATOM 1070 N N . LEU A 1 135 ? -3.811 -2.876 2.560 1.00 95.50 135 LEU A N 1
ATOM 1071 C CA . LEU A 1 135 ? -4.022 -2.002 3.719 1.00 95.50 135 LEU A CA 1
ATOM 1072 C C . LEU A 1 135 ? -4.893 -2.666 4.794 1.00 95.50 135 LEU A C 1
ATOM 1074 O O . LEU A 1 135 ? -4.616 -2.532 5.984 1.00 95.50 135 LEU A O 1
ATOM 1078 N N . LEU A 1 136 ? -5.934 -3.398 4.391 1.00 96.50 136 LEU A N 1
ATOM 1079 C CA . LEU A 1 136 ? -6.831 -4.088 5.321 1.00 96.50 136 LEU A CA 1
ATOM 1080 C C . LEU A 1 136 ? -6.163 -5.272 6.027 1.00 96.50 136 LEU A C 1
ATOM 1082 O O . LEU A 1 136 ? -6.473 -5.533 7.187 1.00 96.50 136 LEU A O 1
ATOM 1086 N N . ARG A 1 137 ? -5.257 -5.983 5.348 1.00 95.38 137 ARG A N 1
ATOM 1087 C CA . ARG A 1 137 ? -4.484 -7.082 5.948 1.00 95.38 137 ARG A CA 1
ATOM 1088 C C . ARG A 1 137 ? -3.314 -6.582 6.789 1.00 95.38 137 ARG A C 1
ATOM 1090 O O . ARG A 1 137 ? -3.008 -7.169 7.823 1.00 95.38 137 ARG A O 1
ATOM 1097 N N . ARG A 1 138 ? -2.701 -5.470 6.372 1.00 94.56 138 ARG A N 1
ATOM 1098 C CA . ARG A 1 138 ? -1.461 -4.927 6.938 1.00 94.56 138 ARG A CA 1
ATOM 1099 C C . ARG A 1 138 ? -0.323 -5.968 6.950 1.00 94.56 138 ARG A C 1
ATOM 1101 O O . ARG A 1 138 ? 0.451 -6.032 7.911 1.00 94.56 138 ARG A O 1
ATOM 1108 N N . ASP A 1 139 ? -0.262 -6.788 5.899 1.00 91.44 139 ASP A N 1
ATOM 1109 C CA . ASP A 1 139 ? 0.768 -7.813 5.701 1.00 91.44 139 ASP A CA 1
ATOM 1110 C C . ASP A 1 139 ? 2.140 -7.152 5.488 1.00 91.44 139 ASP A C 1
ATOM 1112 O O . ASP A 1 139 ? 2.269 -6.196 4.730 1.00 91.44 139 ASP A O 1
ATOM 1116 N N . MET A 1 140 ? 3.174 -7.653 6.161 1.00 93.69 140 MET A N 1
ATOM 1117 C CA . MET A 1 140 ? 4.540 -7.134 6.038 1.00 93.69 140 MET A CA 1
ATOM 1118 C C . MET A 1 140 ? 5.509 -8.279 5.803 1.00 93.69 140 MET A C 1
ATOM 1120 O O . MET A 1 140 ? 5.415 -9.325 6.446 1.00 93.69 140 MET A O 1
ATOM 1124 N N . ASP A 1 141 ? 6.496 -8.022 4.965 1.00 94.75 141 ASP A N 1
ATOM 1125 C CA . ASP A 1 141 ? 7.637 -8.880 4.711 1.00 94.75 141 ASP A CA 1
ATOM 1126 C C . ASP A 1 141 ? 8.900 -8.032 4.843 1.00 94.75 141 ASP A C 1
ATOM 1128 O O . ASP A 1 141 ? 9.194 -7.164 4.025 1.00 94.75 141 ASP A O 1
ATOM 1132 N N . GLN A 1 142 ? 9.605 -8.224 5.958 1.00 94.19 142 GLN A N 1
ATOM 1133 C CA . GLN A 1 142 ? 10.706 -7.348 6.336 1.00 94.19 142 GLN A CA 1
ATOM 1134 C C . GLN A 1 142 ? 11.974 -7.649 5.537 1.00 94.19 142 GLN A C 1
ATOM 1136 O O . GLN A 1 142 ? 12.368 -8.808 5.395 1.00 94.19 142 GLN A O 1
ATOM 1141 N N . ASN A 1 143 ? 12.647 -6.598 5.072 1.00 90.62 143 ASN A N 1
ATOM 1142 C CA . ASN A 1 143 ? 13.951 -6.716 4.438 1.00 90.62 143 ASN A CA 1
ATOM 1143 C C . ASN A 1 143 ? 15.020 -6.915 5.520 1.00 90.62 143 ASN A C 1
ATOM 1145 O O . ASN A 1 143 ? 15.340 -5.992 6.263 1.00 90.62 143 ASN A O 1
ATOM 1149 N N . MET A 1 144 ? 15.554 -8.132 5.611 1.00 91.31 144 MET A N 1
ATOM 1150 C CA . MET A 1 144 ? 16.569 -8.511 6.603 1.00 91.31 144 MET A CA 1
ATOM 1151 C C . MET A 1 144 ? 18.006 -8.358 6.083 1.00 91.31 144 MET A C 1
ATOM 1153 O O . MET A 1 144 ? 18.935 -8.817 6.743 1.00 91.31 144 MET A O 1
ATOM 1157 N N . ASN A 1 145 ? 18.201 -7.763 4.901 1.00 89.00 145 ASN A N 1
ATOM 1158 C CA . ASN A 1 145 ? 19.534 -7.487 4.381 1.00 89.00 145 ASN A CA 1
ATOM 1159 C C . ASN A 1 145 ? 20.254 -6.477 5.291 1.00 89.00 145 ASN A C 1
ATOM 1161 O O . ASN A 1 145 ? 19.707 -5.418 5.598 1.00 89.00 145 ASN A O 1
ATOM 1165 N N . GLU A 1 146 ? 21.475 -6.812 5.709 1.00 88.69 146 GLU A N 1
ATOM 1166 C CA . GLU A 1 146 ? 22.313 -5.957 6.556 1.00 88.69 146 GLU A CA 1
ATOM 1167 C C . GLU A 1 146 ? 22.773 -4.686 5.825 1.00 88.69 146 GLU A C 1
ATOM 1169 O O . GLU A 1 146 ? 23.000 -3.665 6.473 1.00 88.69 146 GLU A O 1
ATOM 1174 N N . ASP A 1 147 ? 22.853 -4.730 4.491 1.00 88.56 147 ASP A N 1
ATOM 1175 C CA . ASP A 1 147 ? 23.219 -3.598 3.634 1.00 88.56 147 ASP A CA 1
ATOM 1176 C C . ASP A 1 147 ? 22.133 -3.362 2.562 1.00 88.56 147 ASP A C 1
ATOM 1178 O O . ASP A 1 147 ? 22.257 -3.801 1.411 1.00 88.56 147 ASP A O 1
ATOM 1182 N N . PRO A 1 148 ? 20.983 -2.769 2.944 1.00 88.94 148 PRO A N 1
ATOM 1183 C CA . PRO A 1 148 ? 19.865 -2.575 2.035 1.00 88.94 148 PRO A CA 1
ATOM 1184 C C . PRO A 1 148 ? 20.176 -1.486 1.004 1.00 88.94 148 PRO A C 1
ATOM 1186 O O . PRO A 1 148 ? 20.609 -0.381 1.334 1.00 88.94 148 PRO A O 1
ATOM 1189 N N . VAL A 1 149 ? 19.863 -1.766 -0.260 1.00 90.25 149 VAL A N 1
ATOM 1190 C CA . VAL A 1 149 ? 19.979 -0.779 -1.335 1.00 90.25 149 VAL A CA 1
ATOM 1191 C C . VAL A 1 149 ? 18.930 0.318 -1.127 1.00 90.25 149 VAL A C 1
ATOM 1193 O O . VAL A 1 149 ? 17.727 0.049 -1.115 1.00 90.25 149 VAL A O 1
ATOM 1196 N N . SER A 1 150 ? 19.384 1.565 -0.972 1.00 88.19 150 SER A N 1
ATOM 11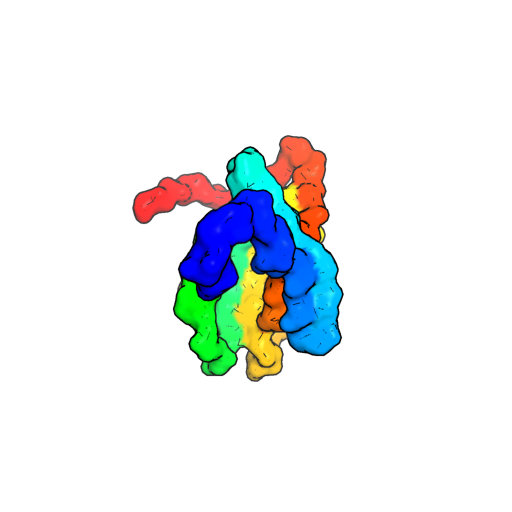97 C CA . SER A 1 150 ? 18.504 2.740 -0.896 1.00 88.19 150 SER A CA 1
ATOM 1198 C C . SER A 1 150 ? 17.648 2.855 -2.156 1.00 88.19 150 SER A C 1
ATOM 1200 O O . SER A 1 150 ? 18.161 2.676 -3.255 1.00 88.19 150 SER A O 1
ATOM 1202 N N . ALA A 1 151 ? 16.372 3.227 -2.023 1.00 87.19 151 ALA A N 1
ATOM 1203 C CA . ALA A 1 151 ? 15.478 3.415 -3.168 1.00 87.19 151 ALA A CA 1
ATOM 1204 C C . ALA A 1 151 ? 15.983 4.470 -4.158 1.00 87.19 151 ALA A C 1
ATOM 1206 O O . ALA A 1 151 ? 15.866 4.271 -5.365 1.00 87.19 151 ALA A O 1
ATOM 1207 N N . VAL A 1 152 ? 16.584 5.550 -3.654 1.00 88.31 152 VAL A N 1
ATOM 1208 C CA . VAL A 1 152 ? 17.080 6.658 -4.473 1.00 88.31 152 VAL A CA 1
ATOM 1209 C C . VAL A 1 152 ? 18.581 6.863 -4.313 1.00 88.31 152 VAL A C 1
ATOM 1211 O O . VAL A 1 152 ? 19.145 6.650 -3.235 1.00 88.31 152 VAL A O 1
ATOM 1214 N N . SER A 1 153 ? 19.227 7.254 -5.411 1.00 71.50 153 SER A N 1
ATOM 1215 C CA . SER A 1 153 ? 20.673 7.491 -5.531 1.00 71.50 153 SER A CA 1
ATOM 1216 C C . SER A 1 153 ? 21.127 8.850 -4.977 1.00 71.50 153 SER A C 1
ATOM 1218 O O . SER A 1 153 ? 22.329 9.079 -4.850 1.00 71.50 153 SER A O 1
ATOM 1220 N N . VAL A 1 154 ? 20.197 9.731 -4.591 1.00 63.34 154 VAL A N 1
ATOM 1221 C CA . VAL A 1 154 ? 20.487 11.081 -4.082 1.00 63.34 154 VAL A CA 1
ATOM 1222 C C . VAL A 1 154 ? 19.958 11.240 -2.653 1.00 63.34 154 VAL A C 1
ATOM 1224 O O . VAL A 1 154 ? 18.797 10.941 -2.374 1.00 63.34 154 VAL A O 1
ATOM 1227 N N . GLN A 1 155 ? 20.801 11.739 -1.740 1.00 48.94 155 GLN A N 1
ATOM 1228 C CA . GLN A 1 155 ? 20.348 12.357 -0.487 1.00 48.94 155 GLN A CA 1
ATOM 1229 C C . GLN A 1 155 ? 19.672 13.688 -0.832 1.00 48.94 155 GLN A C 1
ATOM 1231 O O . GLN A 1 155 ? 20.273 14.751 -0.682 1.00 48.94 155 GLN A O 1
ATOM 1236 N N . ASP A 1 156 ? 18.446 13.648 -1.346 1.00 45.69 156 ASP A N 1
ATOM 1237 C CA . ASP A 1 156 ? 17.700 14.881 -1.549 1.00 45.69 156 ASP A CA 1
ATOM 1238 C C . ASP A 1 156 ? 17.225 15.397 -0.191 1.00 45.69 156 ASP A C 1
ATOM 1240 O O . ASP A 1 156 ? 16.433 14.778 0.524 1.00 45.69 156 ASP A O 1
ATOM 1244 N N . VAL A 1 157 ? 17.770 16.557 0.170 1.00 42.94 157 VAL A N 1
ATOM 1245 C CA . VAL A 1 157 ? 17.228 17.452 1.184 1.00 42.94 157 VAL A CA 1
ATOM 1246 C C . VAL A 1 157 ? 15.821 17.828 0.716 1.00 42.94 157 VAL A C 1
ATOM 1248 O O . VAL A 1 157 ? 15.647 18.759 -0.064 1.00 42.94 157 VAL A O 1
ATOM 1251 N N . PHE A 1 158 ? 14.813 17.072 1.146 1.00 38.94 158 PHE A N 1
ATOM 1252 C CA . PHE A 1 158 ? 13.419 17.476 0.999 1.00 38.94 158 PHE A CA 1
ATOM 1253 C C . PHE A 1 158 ? 13.198 18.711 1.890 1.00 38.94 158 PHE A C 1
ATOM 1255 O O . PHE A 1 158 ? 13.089 18.577 3.110 1.00 38.94 158 PHE A O 1
ATOM 1262 N N . VAL A 1 159 ? 13.216 19.905 1.285 1.00 34.78 159 VAL A N 1
ATOM 1263 C CA . VAL A 1 159 ? 12.739 21.166 1.888 1.00 34.78 159 VAL A CA 1
ATOM 1264 C C . VAL A 1 159 ? 11.260 21.334 1.581 1.00 34.78 159 VAL A C 1
ATOM 1266 O O . VAL A 1 159 ? 10.896 21.176 0.394 1.00 34.78 159 VAL A O 1
#

Secondary structure (DSSP, 8-state):
-HHHHH-GGGGGGGGGG----EEETTEEETT-SHHHHHHHHTTPPPTTTT-EEEEE-S--TTHHHHHHHHHHTTPEEESSPPPGGGB-TT---TTBTTS-SEEEEE-S-S--HHHHT-TT--EEEEEHHHHHHHHHHT--B----SSPPPSBSS-----

Sequence (159 aa):
MTDCLKNPKLIEKDENYQVHHVKYNGVLYQNAVLPWTRAMAKGAMPYLQGVYILVVMQNCSYFTTLVNIIPKLGAVLLTTMPSLETFNKGAHPYLHASANPIWIVHDNTLDLSAYQNDPNHLFTVISEQEFIALLLRRDMDQNMNEDPVSAVSVQDVFV

Organism: Caenorhabditis japonica (NCBI:txid281687)

Radius of gyration: 18.77 Å; chains: 1; bounding box: 52×32×53 Å

pLDDT: mean 90.65, std 10.03, range [34.78, 97.88]

Foldseek 3Di:
DVVCVVPVVCVVVCVVVDDQWDQDPNDILGRLVVVVVVCVVVVHQQLLALAEEEEEEPDDPCVVVCVVVQVVSRYHYDPDDDDCLFFDQCAAGFFGNVAARYEYEYQPPDDPVCQVVPPSRRYDYHYPRRVVVCSSNSHTDGDPDPDGDRGGPDPDPPD